Protein AF-A0A661VTL3-F1 (afdb_monomer_lite)

Radius of gyration: 29.06 Å; chains: 1; bounding box: 70×36×93 Å

Secondary structure (DSSP, 8-state):
----------------------------EEEEEEES-TTTS-SHHHHHHHHHHHH-TTSEEEEEEEES-TT---SSPPPTTEEEEEEEESS--SSHHHH-TTS-HHHHHHHHHH--HHHIIIIIHHHHHHHTT-

Foldseek 3Di:
DDDDDDDDDDDDDDDDPPPPPPPPPPDAEDEAEEEPEPFQDDDPVNVVVQCVQVVPLVYAYAYEYAYQDLPTDGPDDHDPSDPYYQYDYPPDCPDPCSRVVVDDPVRRVCCVVVVDPVCCVPPVVVVVVVVVVD

Sequence (134 aa):
MIQTGDDSYDQGQGNGFNEESGVKSESLTVCLVTEGTYPYYRGGVSTWCDLLVRGLSEVRFVIVSLVADPSATPVYELPANVAMLIPVPLWGTEEVLELQRGLSLRQVLQRKRSAPADVIRSQFLPSFRIFLRL

Structure (mmCIF, N/CA/C/O backbone):
data_AF-A0A661VTL3-F1
#
_entry.id   AF-A0A661VTL3-F1
#
loop_
_atom_site.group_PDB
_atom_site.id
_atom_site.type_symbol
_atom_site.label_atom_id
_atom_site.label_alt_id
_atom_site.label_comp_id
_atom_site.label_asym_id
_atom_site.label_entity_id
_atom_site.label_seq_id
_atom_site.pdbx_PDB_ins_code
_atom_site.Cartn_x
_atom_site.Cartn_y
_atom_site.Cartn_z
_atom_site.occupancy
_atom_site.B_iso_or_equiv
_atom_site.auth_seq_id
_atom_site.auth_comp_id
_atom_site.auth_asym_id
_atom_site.auth_atom_id
_atom_site.pdbx_PDB_model_num
ATOM 1 N N . MET A 1 1 ? -45.384 -12.110 61.174 1.00 36.19 1 MET A N 1
ATOM 2 C CA . MET A 1 1 ? -45.722 -13.537 61.026 1.00 36.19 1 MET A CA 1
ATOM 3 C C . MET A 1 1 ? -46.714 -13.633 59.877 1.00 36.19 1 MET A C 1
ATOM 5 O O . MET A 1 1 ? -47.836 -13.194 60.047 1.00 36.19 1 MET A O 1
ATOM 9 N N . ILE A 1 2 ? -46.221 -14.137 58.740 1.00 32.66 2 ILE A N 1
ATOM 10 C CA . ILE A 1 2 ? -46.941 -14.782 57.624 1.00 32.66 2 ILE A CA 1
ATOM 11 C C . ILE A 1 2 ? -47.739 -13.889 56.643 1.00 32.66 2 ILE A C 1
ATOM 13 O O . ILE A 1 2 ? -48.721 -13.246 56.990 1.00 32.66 2 ILE A O 1
ATOM 17 N N . GLN A 1 3 ? -47.260 -13.924 55.390 1.00 40.59 3 GLN A N 1
ATOM 18 C CA . GLN A 1 3 ? -47.872 -13.483 54.130 1.00 40.59 3 GLN A CA 1
ATOM 19 C C . GLN A 1 3 ? -49.053 -14.377 53.714 1.00 40.59 3 GLN A C 1
ATOM 21 O O . GLN A 1 3 ? -49.017 -15.572 53.977 1.00 40.59 3 GLN A O 1
ATOM 26 N N . THR A 1 4 ? -50.004 -13.822 52.960 1.00 35.94 4 THR A N 1
ATOM 27 C CA . THR A 1 4 ? -50.711 -14.410 51.790 1.00 35.94 4 THR A CA 1
ATOM 28 C C . THR A 1 4 ? -51.392 -13.208 51.103 1.00 35.94 4 THR A C 1
ATOM 30 O O . THR A 1 4 ? -52.037 -12.425 51.786 1.00 35.94 4 THR A O 1
ATOM 33 N N . GLY A 1 5 ? -51.188 -12.841 49.839 1.00 41.59 5 GLY A N 1
ATOM 34 C CA . GLY A 1 5 ? -50.831 -13.615 48.659 1.00 41.59 5 GLY A CA 1
ATOM 35 C C . GLY A 1 5 ? -52.114 -13.963 47.912 1.00 41.59 5 GLY A C 1
ATOM 36 O O . GLY A 1 5 ? -52.628 -15.049 48.142 1.00 41.59 5 GLY A O 1
ATOM 37 N N . ASP A 1 6 ? -52.625 -13.049 47.078 1.00 37.72 6 ASP A N 1
ATOM 38 C CA . ASP A 1 6 ? -53.486 -13.423 45.949 1.00 37.72 6 ASP A CA 1
ATOM 39 C C . ASP A 1 6 ? -53.388 -12.367 44.832 1.00 37.72 6 ASP A C 1
ATOM 41 O O . ASP A 1 6 ? -54.080 -11.347 44.815 1.00 37.72 6 ASP A O 1
ATOM 45 N N . ASP A 1 7 ? -52.424 -12.603 43.943 1.00 47.84 7 ASP A N 1
ATOM 46 C CA . ASP A 1 7 ? -52.242 -11.911 42.673 1.00 47.84 7 ASP A CA 1
ATOM 47 C C . ASP A 1 7 ? -53.140 -12.576 41.624 1.00 47.84 7 ASP A C 1
ATOM 49 O O . ASP A 1 7 ? -52.933 -13.732 41.255 1.00 47.84 7 ASP A O 1
ATOM 53 N N . SER A 1 8 ? -54.113 -11.839 41.093 1.00 36.38 8 SER A N 1
ATOM 54 C CA . SER A 1 8 ? -54.836 -12.237 39.882 1.00 36.38 8 SER A CA 1
ATOM 55 C C . SER A 1 8 ? -55.176 -11.012 39.034 1.00 36.38 8 SER A C 1
ATOM 57 O O . SER A 1 8 ? -56.263 -10.445 39.105 1.00 36.38 8 SER A O 1
ATOM 59 N N . TYR A 1 9 ? -54.213 -10.609 38.202 1.00 35.38 9 TYR A N 1
ATOM 60 C CA . TYR A 1 9 ? -54.481 -9.808 37.010 1.00 35.38 9 TYR A CA 1
ATOM 61 C C . TYR A 1 9 ? -54.396 -10.707 35.776 1.00 35.38 9 TYR A C 1
ATOM 63 O O . TYR A 1 9 ? -53.438 -11.454 35.583 1.00 35.38 9 TYR A O 1
ATOM 71 N N . ASP A 1 10 ? -55.469 -10.637 35.000 1.00 43.09 10 ASP A N 1
ATOM 72 C CA . ASP A 1 10 ? -55.798 -11.435 33.829 1.00 43.09 10 ASP A CA 1
ATOM 73 C C . ASP A 1 10 ? -54.856 -11.205 32.634 1.00 43.09 10 ASP A C 1
ATOM 75 O O . ASP A 1 10 ? -54.193 -10.178 32.480 1.00 43.09 10 ASP A O 1
ATOM 79 N N . GLN A 1 11 ? -54.835 -12.228 31.791 1.00 45.03 11 GLN A N 1
ATOM 80 C CA . GLN A 1 11 ? -54.000 -12.480 30.636 1.00 45.03 11 GLN A CA 1
ATOM 81 C C . GLN A 1 11 ? -54.263 -11.483 29.501 1.00 45.03 11 GLN A C 1
ATOM 83 O O . GLN A 1 11 ? -55.265 -11.550 28.793 1.00 45.03 11 GLN A O 1
ATOM 88 N N . GLY A 1 12 ? -53.287 -10.616 29.241 1.00 37.81 12 GLY A N 1
ATOM 89 C CA . GLY A 1 12 ? -53.135 -9.953 27.951 1.00 37.81 12 GLY A CA 1
ATOM 90 C C . GLY A 1 12 ? -52.203 -10.763 27.058 1.00 37.81 12 GLY A C 1
ATOM 91 O O . GLY A 1 12 ? -50.984 -10.665 27.186 1.00 37.81 12 GLY A O 1
ATOM 92 N N . GLN A 1 13 ? -52.770 -11.556 26.147 1.00 49.66 13 GLN A N 1
ATOM 93 C CA . GLN A 1 13 ? -52.043 -12.094 24.999 1.00 49.66 13 GLN A CA 1
ATOM 94 C C . GLN A 1 13 ? -51.465 -10.929 24.182 1.00 49.66 13 GLN A C 1
ATOM 96 O O . GLN A 1 13 ? -52.199 -10.175 23.547 1.00 49.66 13 GLN A O 1
ATOM 101 N N . GLY A 1 14 ? -50.143 -10.781 24.200 1.00 37.22 14 GLY A N 1
ATOM 102 C CA . GLY A 1 14 ? -49.404 -9.821 23.389 1.00 37.22 14 GLY A CA 1
ATOM 103 C C . GLY A 1 14 ? -48.307 -10.552 22.636 1.00 37.22 14 GLY A C 1
ATOM 104 O O . GLY A 1 14 ? -47.259 -10.829 23.203 1.00 37.22 14 GLY A O 1
ATOM 105 N N . ASN A 1 15 ? -48.631 -10.916 21.395 1.00 34.38 15 ASN A N 1
ATOM 106 C CA . ASN A 1 15 ? -47.786 -11.456 20.332 1.00 34.38 15 ASN A CA 1
ATOM 107 C C . ASN A 1 15 ? -46.278 -11.519 20.614 1.00 34.38 15 ASN A C 1
ATOM 109 O O . ASN A 1 15 ? -45.608 -10.496 20.755 1.00 34.38 15 ASN A O 1
ATOM 113 N N . GLY A 1 16 ? -45.741 -12.737 20.532 1.00 43.06 16 GLY A N 1
ATOM 114 C CA . GLY A 1 16 ? -44.326 -12.955 20.294 1.00 43.06 16 GLY A CA 1
ATOM 115 C C . GLY A 1 16 ? -43.910 -12.273 18.995 1.00 43.06 16 GLY A C 1
ATOM 116 O O . GLY A 1 16 ? -44.175 -12.771 17.902 1.00 43.06 16 GLY A O 1
ATOM 117 N N . PHE A 1 17 ? -43.227 -11.141 19.120 1.00 37.38 17 PHE A N 1
ATOM 118 C CA . PHE A 1 17 ? -42.306 -10.699 18.091 1.00 37.38 17 PHE A CA 1
ATOM 119 C C . PHE A 1 17 ? -41.030 -11.514 18.280 1.00 37.38 17 PHE A C 1
ATOM 121 O O . PHE A 1 17 ? -40.119 -11.134 19.009 1.00 37.38 17 PHE A O 1
ATOM 128 N N . ASN A 1 18 ? -41.008 -12.689 17.648 1.00 46.75 18 ASN A N 1
ATOM 129 C CA . ASN A 1 18 ? -39.759 -13.352 17.310 1.00 46.75 18 ASN A CA 1
ATOM 130 C C . ASN A 1 18 ? -39.021 -12.427 16.343 1.00 46.75 18 ASN A C 1
ATOM 132 O O . ASN A 1 18 ? -39.210 -12.499 15.130 1.00 46.75 18 ASN A O 1
ATOM 136 N N . GLU A 1 19 ? -38.192 -11.541 16.882 1.00 51.50 19 GLU A N 1
ATOM 137 C CA . GLU A 1 19 ? -37.230 -10.752 16.118 1.00 51.50 19 GLU A CA 1
ATOM 138 C C . GLU A 1 19 ? -36.015 -11.632 15.771 1.00 51.50 19 GLU A C 1
ATOM 140 O O . GLU A 1 19 ? -34.859 -11.309 16.017 1.00 51.50 19 GLU A O 1
ATOM 145 N N . GLU A 1 20 ? -36.289 -12.792 15.171 1.00 54.06 20 GLU A N 1
ATOM 146 C CA . GLU A 1 20 ? -35.311 -13.557 14.406 1.00 54.06 20 GLU A CA 1
ATOM 147 C C . GLU A 1 20 ? -35.326 -13.056 12.961 1.00 54.06 20 GLU A C 1
ATOM 149 O O . GLU A 1 20 ? -35.625 -13.775 12.012 1.00 54.06 20 GLU A O 1
ATOM 154 N N . SER A 1 21 ? -34.976 -11.790 12.766 1.00 48.91 21 SER A N 1
ATOM 155 C CA . SER A 1 21 ? -34.438 -11.344 11.486 1.00 48.91 21 SER A CA 1
ATOM 156 C C . SER A 1 21 ? -32.930 -11.260 11.640 1.00 48.91 21 SER A C 1
ATOM 158 O O . SER A 1 21 ? -32.353 -10.184 11.786 1.00 48.91 21 SER A O 1
ATOM 160 N N . GLY A 1 22 ? -32.295 -12.435 11.644 1.00 53.53 22 GLY A N 1
ATOM 161 C CA . GLY A 1 22 ? -30.854 -12.591 11.502 1.00 53.53 22 GLY A CA 1
ATOM 162 C C . GLY A 1 22 ? -30.409 -12.108 10.126 1.00 53.53 22 GLY A C 1
ATOM 163 O O . GLY A 1 22 ? -30.070 -12.906 9.255 1.00 53.53 22 GLY A O 1
ATOM 164 N N . VAL A 1 23 ? -30.409 -10.792 9.919 1.00 54.75 23 VAL A N 1
ATOM 165 C CA . VAL A 1 23 ? -29.630 -10.177 8.854 1.00 54.75 23 VAL A CA 1
ATOM 166 C C . VAL A 1 23 ? -28.185 -10.433 9.247 1.00 54.75 23 VAL A C 1
ATOM 168 O O . VAL A 1 23 ? -27.643 -9.773 10.134 1.00 54.75 23 VAL A O 1
ATOM 171 N N . LYS A 1 24 ? -27.558 -11.443 8.633 1.00 53.62 24 LYS A N 1
ATOM 172 C CA . LYS A 1 24 ? -26.100 -11.525 8.634 1.00 53.62 24 LYS A CA 1
ATOM 173 C C . LYS A 1 24 ? -25.621 -10.189 8.088 1.00 53.62 24 LYS A C 1
ATOM 175 O O . LYS A 1 24 ? -25.807 -9.911 6.908 1.00 53.62 24 LYS A O 1
ATOM 180 N N . SER A 1 25 ? -25.072 -9.353 8.964 1.00 60.00 25 SER A N 1
ATOM 181 C CA . SER A 1 25 ? -24.367 -8.158 8.536 1.00 60.00 25 SER A CA 1
ATOM 182 C C . SER A 1 25 ? -23.227 -8.645 7.652 1.00 60.00 25 SER A C 1
ATOM 184 O O . SER A 1 25 ? -22.281 -9.277 8.131 1.00 60.00 25 SER A O 1
ATOM 186 N N . GLU A 1 26 ? -23.377 -8.461 6.344 1.00 70.31 26 GLU A N 1
ATOM 187 C CA . GLU A 1 26 ? -22.301 -8.650 5.387 1.00 70.31 26 GLU A CA 1
ATOM 188 C C . GLU A 1 26 ? -21.187 -7.676 5.797 1.00 70.31 26 GLU A C 1
ATOM 190 O O . GLU A 1 26 ? -21.219 -6.495 5.480 1.00 70.31 26 GLU A O 1
ATOM 195 N N . SER A 1 27 ? -20.214 -8.149 6.572 1.00 79.81 27 SER A N 1
ATOM 196 C CA . SER A 1 27 ? -18.878 -8.266 6.013 1.00 79.81 27 SER A CA 1
ATOM 197 C C . SER A 1 27 ? -18.276 -7.060 5.279 1.00 79.81 27 SER A C 1
ATOM 199 O O . SER A 1 27 ? -17.567 -7.343 4.311 1.00 79.81 27 SER A O 1
ATOM 201 N N . LEU A 1 28 ? -18.516 -5.788 5.645 1.00 94.25 28 LEU A N 1
ATOM 202 C CA . LEU A 1 28 ? -18.089 -4.642 4.821 1.00 94.25 28 LEU A CA 1
ATOM 203 C C . LEU A 1 28 ? -16.595 -4.734 4.476 1.00 94.25 28 LEU A C 1
ATOM 205 O O . LEU A 1 28 ? -15.729 -4.752 5.354 1.00 94.25 28 LEU A O 1
ATOM 209 N N . THR A 1 29 ? -16.310 -4.801 3.175 1.00 96.81 29 THR A N 1
ATOM 210 C CA . THR A 1 29 ? -14.952 -4.901 2.640 1.00 96.81 29 THR A CA 1
ATOM 211 C C . THR A 1 29 ? -14.648 -3.677 1.787 1.00 96.81 29 THR A C 1
ATOM 213 O O . THR A 1 29 ? -15.385 -3.367 0.854 1.00 96.81 29 THR A O 1
ATOM 216 N N . VAL A 1 30 ? -13.551 -2.992 2.100 1.00 97.81 30 VAL A N 1
ATOM 217 C CA . VAL A 1 30 ? -13.110 -1.765 1.431 1.00 97.81 30 VAL A CA 1
ATOM 218 C C . VAL A 1 30 ? -11.788 -2.012 0.715 1.00 97.81 30 VAL A C 1
ATOM 220 O O . VAL A 1 30 ? -10.834 -2.526 1.298 1.00 97.81 30 VAL A O 1
ATOM 223 N N . CYS A 1 31 ? -11.718 -1.609 -0.552 1.00 98.12 31 CYS A N 1
ATOM 224 C CA . CYS A 1 31 ? -10.464 -1.537 -1.291 1.00 98.12 31 CYS A CA 1
ATOM 225 C C . CYS A 1 31 ? -9.846 -0.145 -1.110 1.00 98.12 31 CYS A C 1
ATOM 227 O O . CYS A 1 31 ? -10.390 0.841 -1.605 1.00 98.12 31 CYS A O 1
ATOM 229 N N . LEU A 1 32 ? -8.715 -0.064 -0.412 1.00 98.31 32 LEU A N 1
ATOM 230 C CA . LEU A 1 32 ? -7.944 1.163 -0.234 1.00 98.31 32 LEU A CA 1
ATOM 231 C C . LEU A 1 32 ? -6.806 1.195 -1.256 1.00 98.31 32 LEU A C 1
ATOM 233 O O . LEU A 1 32 ? -5.879 0.390 -1.180 1.00 98.31 32 LEU A O 1
ATOM 237 N N . VAL A 1 33 ? -6.882 2.123 -2.209 1.00 98.12 33 VAL A N 1
ATOM 238 C CA . VAL A 1 33 ? -5.863 2.302 -3.250 1.00 98.12 33 VAL A CA 1
ATOM 239 C C . VAL A 1 33 ? -4.955 3.468 -2.873 1.00 98.12 33 VAL A C 1
ATOM 241 O O . VAL A 1 33 ? -5.441 4.555 -2.563 1.00 98.12 33 VAL A O 1
ATOM 244 N N . THR A 1 34 ? -3.644 3.249 -2.897 1.00 96.88 34 THR A N 1
ATOM 245 C CA . THR A 1 34 ? -2.634 4.244 -2.522 1.00 96.88 34 THR A CA 1
ATOM 246 C C . THR A 1 34 ? -1.535 4.319 -3.574 1.00 96.88 34 THR A C 1
ATOM 248 O O . THR A 1 34 ? -1.232 3.329 -4.229 1.00 96.88 34 THR A O 1
ATOM 251 N N . GLU A 1 35 ? -0.911 5.484 -3.734 1.00 95.50 35 GLU A N 1
ATOM 252 C CA . GLU A 1 35 ? 0.256 5.677 -4.602 1.00 95.50 35 GLU A CA 1
ATOM 253 C C . GLU A 1 35 ? 1.369 6.336 -3.798 1.00 95.50 35 GLU A C 1
ATOM 255 O O . GLU A 1 35 ? 1.107 7.299 -3.075 1.00 95.50 35 GLU A O 1
ATOM 260 N N . GLY A 1 36 ? 2.586 5.783 -3.849 1.00 92.19 36 GLY A N 1
ATOM 261 C CA . GLY A 1 36 ? 3.764 6.381 -3.207 1.00 92.19 36 GLY A CA 1
ATOM 262 C C . GLY A 1 36 ? 3.620 6.615 -1.696 1.00 92.19 36 GLY A C 1
ATOM 263 O O . GLY A 1 36 ? 4.309 7.459 -1.130 1.00 92.19 36 GLY A O 1
ATOM 264 N N . THR A 1 37 ? 2.702 5.902 -1.035 1.00 96.50 37 THR A N 1
ATOM 265 C CA . THR A 1 37 ? 2.288 6.149 0.356 1.00 96.50 37 THR A CA 1
ATOM 266 C C . THR A 1 37 ? 2.102 4.827 1.119 1.00 96.50 37 THR A C 1
ATOM 268 O O . THR A 1 37 ? 3.015 3.999 1.142 1.00 96.50 37 THR A O 1
ATOM 271 N N . TYR A 1 38 ? 0.974 4.619 1.804 1.00 97.94 38 TYR A N 1
ATOM 272 C CA . TYR A 1 38 ? 0.758 3.494 2.716 1.00 97.94 38 TYR A CA 1
ATOM 273 C C . TYR A 1 38 ? 0.702 2.151 1.974 1.00 97.94 38 TYR A C 1
ATOM 275 O O . TYR A 1 38 ? 0.013 2.074 0.959 1.00 97.94 38 TYR A O 1
ATOM 283 N N . PRO A 1 39 ? 1.338 1.074 2.468 1.00 97.56 39 PRO A N 1
ATOM 284 C CA . PRO A 1 39 ? 2.126 0.979 3.700 1.00 97.56 39 PRO A CA 1
ATOM 285 C C . PRO A 1 39 ? 3.647 1.077 3.473 1.00 97.56 39 PRO A C 1
ATOM 287 O O . PRO A 1 39 ? 4.416 0.706 4.357 1.00 97.56 39 PRO A O 1
ATOM 290 N N . TYR A 1 40 ? 4.106 1.529 2.303 1.00 96.75 40 TYR A N 1
ATOM 291 C CA . TYR A 1 40 ? 5.521 1.468 1.906 1.00 96.75 40 TYR A CA 1
ATOM 292 C C . TYR A 1 40 ? 6.331 2.711 2.276 1.00 96.75 40 TYR A C 1
ATOM 294 O O . TYR A 1 40 ? 7.502 2.597 2.624 1.00 96.75 40 TYR A O 1
ATOM 302 N N . TYR A 1 41 ? 5.721 3.894 2.252 1.00 96.44 41 TYR A N 1
ATOM 303 C CA . TYR A 1 41 ? 6.425 5.155 2.483 1.00 96.44 41 TYR A CA 1
ATOM 304 C C . TYR A 1 41 ? 5.804 5.928 3.642 1.00 96.44 41 TYR A C 1
ATOM 306 O O . TYR A 1 41 ? 4.584 5.936 3.818 1.00 96.44 41 TYR A O 1
ATOM 314 N N . ARG A 1 42 ? 6.638 6.589 4.451 1.00 96.00 42 ARG A N 1
ATOM 315 C CA . ARG A 1 42 ? 6.182 7.437 5.564 1.00 96.00 42 ARG A CA 1
ATOM 316 C C . ARG A 1 42 ? 5.706 8.791 5.042 1.00 96.00 42 ARG A C 1
ATOM 318 O O . ARG A 1 42 ? 6.294 9.348 4.123 1.00 96.00 42 ARG A O 1
ATOM 325 N N . GLY A 1 43 ? 4.681 9.346 5.677 1.00 96.56 43 GLY A N 1
ATOM 326 C CA . GLY A 1 43 ? 4.145 10.664 5.346 1.00 96.56 43 GLY A CA 1
ATOM 327 C C . GLY A 1 43 ? 2.785 10.890 5.994 1.00 96.56 43 GLY A C 1
ATOM 328 O O . GLY A 1 43 ? 2.216 9.968 6.574 1.00 96.56 43 GLY A O 1
ATOM 329 N N . GLY A 1 44 ? 2.252 12.109 5.888 1.00 97.88 44 GLY A N 1
ATOM 330 C CA . GLY A 1 44 ? 0.961 12.460 6.494 1.00 97.88 44 GLY A CA 1
ATOM 331 C C . GLY A 1 44 ? -0.189 11.582 5.995 1.00 97.88 44 GLY A C 1
ATOM 332 O O . GLY A 1 44 ? -0.949 11.057 6.804 1.00 97.88 44 GLY A O 1
ATOM 333 N N . VAL A 1 45 ? -0.256 11.347 4.679 1.00 97.81 45 VAL A N 1
ATOM 334 C CA . VAL A 1 45 ? -1.261 10.461 4.065 1.00 97.81 45 VAL A CA 1
ATOM 335 C C . VAL A 1 45 ? -1.117 9.039 4.593 1.00 97.81 45 VAL A C 1
ATOM 337 O O . VAL A 1 45 ? -2.104 8.444 5.006 1.00 97.81 45 VAL A O 1
ATOM 340 N N . SER A 1 46 ? 0.108 8.512 4.667 1.00 98.12 46 SER A N 1
ATOM 341 C CA . SER A 1 46 ? 0.321 7.147 5.145 1.00 98.12 46 SER A CA 1
ATOM 342 C C . SER A 1 46 ? -0.032 6.964 6.615 1.00 98.12 46 SER A C 1
ATOM 344 O O . SER A 1 46 ? -0.633 5.960 6.981 1.00 98.12 46 SER A O 1
ATOM 346 N N . THR A 1 47 ? 0.303 7.946 7.453 1.00 98.31 47 THR A N 1
ATOM 347 C CA . THR A 1 47 ? -0.090 7.957 8.864 1.00 98.31 47 THR A CA 1
ATOM 348 C C . THR A 1 47 ? -1.606 8.028 9.009 1.00 98.31 47 THR A C 1
ATOM 350 O O . THR A 1 47 ? -2.171 7.298 9.813 1.00 98.31 47 THR A O 1
ATOM 353 N N . TRP A 1 48 ? -2.282 8.861 8.214 1.00 98.12 48 TRP A N 1
ATOM 354 C CA . TRP A 1 48 ? -3.740 8.929 8.228 1.00 98.12 48 TRP A CA 1
ATOM 355 C C . TRP A 1 48 ? -4.383 7.616 7.765 1.00 98.12 48 TRP A C 1
ATOM 357 O O . TRP A 1 48 ? -5.306 7.141 8.418 1.00 98.12 48 TRP A O 1
ATOM 367 N N . CYS A 1 49 ? -3.869 6.992 6.701 1.00 98.44 49 CYS A N 1
ATOM 368 C CA . CYS A 1 49 ? -4.330 5.680 6.251 1.00 98.44 49 CYS A CA 1
ATOM 369 C C . CYS A 1 49 ? -4.150 4.611 7.336 1.00 98.44 49 CYS A C 1
ATOM 371 O O . CYS A 1 49 ? -5.076 3.845 7.578 1.00 98.44 49 CYS A O 1
ATOM 373 N N . ASP A 1 50 ? -3.000 4.573 8.017 1.00 98.44 50 ASP A N 1
ATOM 374 C CA . ASP A 1 50 ? -2.765 3.619 9.107 1.00 98.44 50 ASP A CA 1
ATOM 375 C C . ASP A 1 50 ? -3.749 3.831 10.269 1.00 98.44 50 ASP A C 1
ATOM 377 O O . ASP A 1 50 ? -4.339 2.873 10.768 1.00 98.44 50 ASP A O 1
ATOM 381 N N . LEU A 1 51 ? -3.998 5.090 10.647 1.00 98.44 51 LEU A N 1
ATOM 382 C CA . LEU A 1 51 ? -4.992 5.438 11.665 1.00 98.44 51 LEU A CA 1
ATOM 383 C C . LEU A 1 51 ? -6.416 5.062 11.238 1.00 98.44 51 LEU A C 1
ATOM 385 O O . LEU A 1 51 ? -7.163 4.527 12.052 1.00 98.44 51 LEU A O 1
ATOM 389 N N . LEU A 1 52 ? -6.787 5.301 9.978 1.00 98.31 52 LEU A N 1
ATOM 390 C CA . LEU A 1 52 ? -8.091 4.931 9.424 1.00 98.31 52 LEU A CA 1
ATOM 391 C C . LEU A 1 52 ? -8.306 3.416 9.487 1.00 98.31 52 LEU A C 1
ATOM 393 O O . LEU A 1 52 ? -9.319 2.955 10.006 1.00 98.31 52 LEU A O 1
ATOM 397 N N . VAL A 1 53 ? -7.346 2.646 8.969 1.00 98.19 53 VAL A N 1
ATOM 398 C CA . VAL A 1 53 ? -7.440 1.184 8.896 1.00 98.19 53 VAL A CA 1
ATOM 399 C C . VAL A 1 53 ? -7.492 0.579 10.299 1.00 98.19 53 VAL A C 1
ATOM 401 O O . VAL A 1 53 ? -8.298 -0.313 10.548 1.00 98.19 53 VAL A O 1
ATOM 404 N N . ARG A 1 54 ? -6.688 1.082 11.243 1.00 98.06 54 ARG A N 1
ATOM 405 C CA . ARG A 1 54 ? -6.702 0.623 12.644 1.00 98.06 54 ARG A CA 1
ATOM 406 C C . ARG A 1 54 ? -7.958 1.050 13.402 1.00 98.06 54 ARG A C 1
ATOM 408 O O . ARG A 1 54 ? -8.424 0.303 14.256 1.00 98.06 54 ARG A O 1
ATOM 415 N N . GLY A 1 55 ? -8.479 2.242 13.115 1.00 97.88 55 GLY A N 1
ATOM 416 C CA . GLY A 1 55 ? -9.656 2.803 13.778 1.00 97.88 55 GLY A CA 1
ATOM 417 C C . GLY A 1 55 ? -10.970 2.128 13.385 1.00 97.88 55 GLY A C 1
ATOM 418 O O . GLY A 1 55 ? -11.921 2.184 14.155 1.00 97.88 55 GLY A O 1
ATOM 419 N N . LEU A 1 56 ? -11.009 1.470 12.224 1.00 97.19 56 LEU A N 1
ATOM 420 C CA . LEU A 1 56 ? -12.177 0.760 11.694 1.00 97.19 56 LEU A CA 1
ATOM 421 C C . LEU A 1 56 ? -11.953 -0.756 11.725 1.00 97.19 56 LEU A C 1
ATOM 423 O O . LEU A 1 56 ? -11.917 -1.426 10.691 1.00 97.19 56 LEU A O 1
ATOM 427 N N . SER A 1 57 ? -11.751 -1.295 12.927 1.00 95.88 57 SER A N 1
ATOM 428 C CA . SER A 1 57 ? -11.406 -2.707 13.155 1.00 95.88 57 SER A CA 1
ATOM 429 C C . SER A 1 57 ? -12.456 -3.710 12.647 1.00 95.88 57 SER A C 1
ATOM 431 O O . SER A 1 57 ? -12.126 -4.851 12.330 1.00 95.88 57 SER A O 1
ATOM 433 N N . GLU A 1 58 ? -13.709 -3.277 12.539 1.00 95.06 58 GLU A N 1
ATOM 434 C CA . GLU A 1 58 ? -14.856 -4.020 12.023 1.00 95.06 58 GLU A CA 1
ATOM 435 C C . GLU A 1 58 ? -14.916 -4.061 10.487 1.00 95.06 58 GLU A C 1
ATOM 437 O O . GLU A 1 58 ? -15.620 -4.897 9.918 1.00 95.06 58 GLU A O 1
ATOM 442 N N . VAL A 1 59 ? -14.168 -3.185 9.808 1.00 96.50 59 VAL A N 1
ATOM 443 C CA . VAL A 1 59 ? -14.091 -3.120 8.345 1.00 96.50 59 VAL A CA 1
ATOM 444 C C . VAL A 1 59 ? -12.898 -3.927 7.858 1.00 96.50 59 VAL A C 1
ATOM 446 O O . VAL A 1 59 ? -11.772 -3.763 8.330 1.00 96.50 59 VAL A O 1
ATOM 449 N N . ARG A 1 60 ? -13.128 -4.780 6.859 1.00 97.75 60 ARG A N 1
ATOM 450 C CA . ARG A 1 60 ? -12.064 -5.546 6.206 1.00 97.75 60 ARG A CA 1
ATOM 451 C C . ARG A 1 60 ? -11.432 -4.723 5.092 1.00 97.75 60 ARG A C 1
ATOM 453 O O . ARG A 1 60 ? -12.133 -4.273 4.190 1.00 97.75 60 ARG A O 1
ATOM 460 N N . PHE A 1 61 ? -10.112 -4.585 5.095 1.00 98.31 61 PHE A N 1
ATOM 461 C CA . PHE A 1 61 ? -9.394 -3.822 4.075 1.00 98.31 61 PHE A CA 1
ATOM 462 C C . PHE A 1 61 ? -8.619 -4.718 3.111 1.00 98.31 61 PHE A C 1
ATOM 464 O O . PHE A 1 61 ? -7.897 -5.628 3.516 1.00 98.31 61 PHE A O 1
ATOM 471 N N . VAL A 1 62 ? -8.730 -4.410 1.822 1.00 98.31 62 VAL A N 1
ATOM 472 C CA . VAL A 1 62 ? -7.784 -4.831 0.787 1.00 98.31 62 VAL A CA 1
ATOM 473 C C . VAL A 1 62 ? -6.994 -3.600 0.381 1.00 98.31 62 VAL A C 1
ATOM 475 O O . VAL A 1 62 ? -7.580 -2.614 -0.055 1.00 98.31 62 VAL A O 1
ATOM 478 N N . ILE A 1 63 ? -5.675 -3.635 0.531 1.00 98.19 63 ILE A N 1
ATOM 479 C CA . ILE A 1 63 ? -4.815 -2.504 0.185 1.00 98.19 63 ILE A CA 1
ATOM 480 C C . ILE A 1 63 ? -4.171 -2.779 -1.165 1.00 98.19 63 ILE A C 1
ATOM 482 O O . ILE A 1 63 ? -3.452 -3.765 -1.312 1.00 98.19 63 ILE A O 1
ATOM 486 N N . VAL A 1 64 ? -4.389 -1.894 -2.130 1.00 97.38 64 VAL A N 1
ATOM 487 C CA . VAL A 1 64 ? -3.682 -1.891 -3.413 1.00 97.38 64 VAL A CA 1
ATOM 488 C C . VAL A 1 64 ? -2.728 -0.710 -3.402 1.00 97.38 64 VAL A C 1
ATOM 490 O O . VAL A 1 64 ? -3.167 0.436 -3.407 1.00 97.38 64 VAL A O 1
ATOM 493 N N . SER A 1 65 ? -1.428 -0.976 -3.360 1.00 95.88 65 SER A N 1
ATOM 494 C CA . SER A 1 65 ? -0.421 0.075 -3.241 1.00 95.88 65 SER A CA 1
ATOM 495 C C . SER A 1 65 ? 0.428 0.156 -4.496 1.00 95.88 65 SER A C 1
ATOM 497 O O . SER A 1 65 ? 1.126 -0.795 -4.835 1.00 95.88 65 SER A O 1
ATOM 499 N N . LEU A 1 66 ? 0.368 1.294 -5.179 1.00 94.44 66 LEU A N 1
ATOM 500 C CA . LEU A 1 66 ? 1.210 1.622 -6.317 1.00 94.44 66 LEU A CA 1
ATOM 501 C C . LEU A 1 66 ? 2.589 2.055 -5.805 1.00 94.44 66 LEU A C 1
ATOM 503 O O . LEU A 1 66 ? 2.721 3.075 -5.118 1.00 94.44 66 LEU A O 1
ATOM 507 N N . VAL A 1 67 ? 3.611 1.257 -6.112 1.00 91.38 67 VAL A N 1
ATOM 508 C CA . VAL A 1 67 ? 4.962 1.378 -5.547 1.00 91.38 67 VAL A CA 1
ATOM 509 C C . VAL A 1 67 ? 5.954 1.727 -6.652 1.00 91.38 67 VAL A C 1
ATOM 511 O O . VAL A 1 67 ? 6.003 1.060 -7.682 1.00 91.38 67 VAL A O 1
ATOM 514 N N . ALA A 1 68 ? 6.757 2.773 -6.455 1.00 87.38 68 ALA A N 1
ATOM 515 C CA . ALA A 1 68 ? 7.781 3.153 -7.430 1.00 87.38 68 ALA A CA 1
ATOM 516 C C . ALA A 1 68 ? 8.972 2.183 -7.418 1.00 87.38 68 ALA A C 1
ATOM 518 O O . ALA A 1 68 ? 9.515 1.869 -8.471 1.00 87.38 68 ALA A O 1
ATOM 519 N N . ASP A 1 69 ? 9.348 1.702 -6.231 1.00 86.75 69 ASP A N 1
ATOM 520 C CA . ASP A 1 69 ? 10.401 0.708 -6.029 1.00 86.75 69 ASP A CA 1
ATOM 521 C C . ASP A 1 69 ? 9.768 -0.665 -5.720 1.00 86.75 69 ASP A C 1
ATOM 523 O O . ASP A 1 69 ? 9.220 -0.848 -4.627 1.00 86.75 69 ASP A O 1
ATOM 527 N N . PRO A 1 70 ? 9.839 -1.651 -6.636 1.00 81.75 70 PRO A N 1
ATOM 528 C CA . PRO A 1 70 ? 9.282 -2.989 -6.420 1.00 81.75 70 PRO A CA 1
ATOM 529 C C . PRO A 1 70 ? 9.926 -3.746 -5.247 1.00 81.75 70 PRO A C 1
ATOM 531 O O . PRO A 1 70 ? 9.313 -4.667 -4.690 1.00 81.75 70 PRO A O 1
ATOM 534 N N . SER A 1 71 ? 11.157 -3.371 -4.878 1.00 82.56 71 SER A N 1
ATOM 535 C CA . SER A 1 71 ? 11.918 -3.970 -3.779 1.00 82.56 71 SER A CA 1
ATOM 536 C C . SER A 1 71 ? 11.554 -3.395 -2.408 1.00 82.56 71 SER A C 1
ATOM 538 O O . SER A 1 71 ? 11.932 -3.967 -1.381 1.00 82.56 71 SER A O 1
ATOM 540 N N . ALA A 1 72 ? 10.769 -2.311 -2.372 1.00 88.12 72 ALA A N 1
ATOM 541 C CA . ALA A 1 72 ? 10.327 -1.702 -1.132 1.00 88.12 72 ALA A CA 1
ATOM 542 C C . ALA A 1 72 ? 9.564 -2.707 -0.256 1.00 88.12 72 ALA A C 1
ATOM 544 O O . ALA A 1 72 ? 8.777 -3.551 -0.713 1.00 88.12 72 ALA A O 1
ATOM 545 N N . THR A 1 73 ? 9.791 -2.587 1.047 1.00 91.50 73 THR A N 1
ATOM 546 C CA . THR A 1 73 ? 9.105 -3.369 2.075 1.00 91.50 73 THR A CA 1
ATOM 547 C C . THR A 1 73 ? 8.151 -2.462 2.849 1.00 91.50 73 THR A C 1
ATOM 549 O O . THR A 1 73 ? 8.445 -1.274 3.004 1.00 91.50 73 THR A O 1
ATOM 552 N N . PRO A 1 74 ? 6.989 -2.966 3.303 1.00 95.88 74 PRO A N 1
ATOM 553 C CA . PRO A 1 74 ? 6.088 -2.169 4.124 1.00 95.88 74 PRO A CA 1
ATOM 554 C C . PRO A 1 74 ? 6.800 -1.674 5.387 1.00 95.88 74 PRO A C 1
ATOM 556 O O . PRO A 1 74 ? 7.430 -2.457 6.095 1.00 95.88 74 PRO A O 1
ATOM 559 N N . VAL A 1 75 ? 6.681 -0.380 5.678 1.00 97.38 75 VAL A N 1
ATOM 560 C CA . VAL A 1 75 ? 7.248 0.249 6.885 1.00 97.38 75 VAL A CA 1
ATOM 561 C C . VAL A 1 75 ? 6.239 0.335 8.033 1.00 97.38 75 VAL A C 1
ATOM 563 O O . VAL A 1 75 ? 6.608 0.717 9.145 1.00 97.38 75 VAL A O 1
ATOM 566 N N . TYR A 1 76 ? 4.976 -0.001 7.756 1.00 97.38 76 TYR A N 1
ATOM 567 C CA . TYR A 1 76 ? 3.893 -0.124 8.728 1.00 97.38 76 TYR A CA 1
ATOM 568 C C . TYR A 1 76 ? 3.569 -1.601 8.953 1.00 97.38 76 TYR A C 1
ATOM 570 O O . TYR A 1 7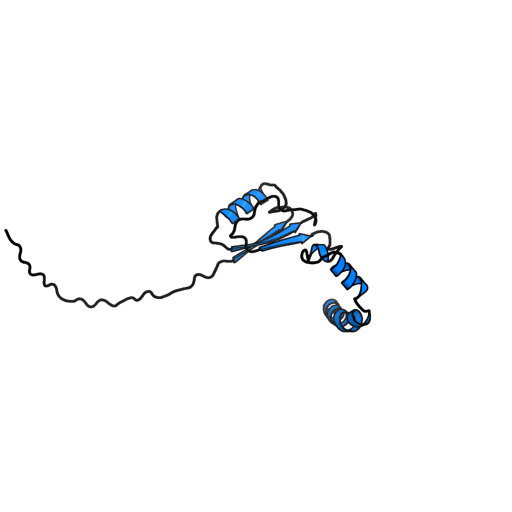6 ? 3.447 -2.373 8.000 1.00 97.38 7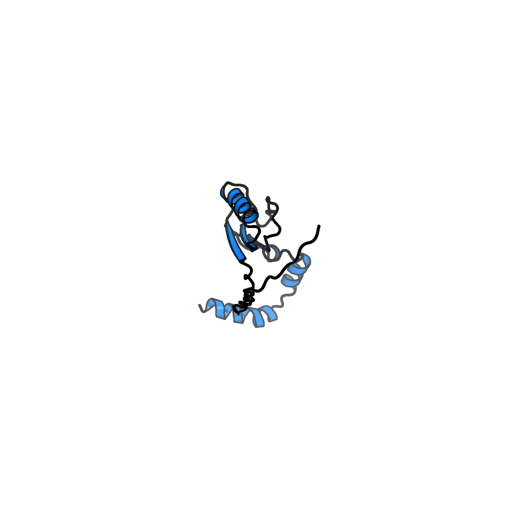6 TYR A O 1
ATOM 578 N N . GLU A 1 77 ? 3.383 -1.979 10.214 1.00 97.50 77 GLU A N 1
ATOM 579 C CA . GLU A 1 77 ? 2.770 -3.257 10.559 1.00 97.50 77 GLU A CA 1
ATOM 580 C C . GLU A 1 77 ? 1.270 -3.179 10.257 1.00 97.50 77 GLU A C 1
ATOM 582 O O . GLU A 1 77 ? 0.593 -2.254 10.709 1.00 97.50 77 GLU A O 1
ATOM 587 N N . LEU A 1 78 ? 0.751 -4.123 9.475 1.00 97.75 78 LEU A N 1
ATOM 588 C CA . LEU A 1 78 ? -0.654 -4.120 9.079 1.00 97.75 78 LEU A CA 1
ATOM 589 C C . LEU A 1 78 ? -1.522 -4.779 10.164 1.00 97.75 78 LEU A C 1
ATOM 591 O O . LEU A 1 78 ? -1.185 -5.876 10.614 1.00 97.75 78 LEU A O 1
ATOM 595 N N . PRO A 1 79 ? -2.637 -4.154 10.588 1.00 97.50 79 PRO A N 1
ATOM 596 C CA . PRO A 1 79 ? -3.546 -4.750 11.565 1.00 97.50 79 PRO A CA 1
ATOM 597 C C . PRO A 1 79 ? -4.319 -5.944 10.980 1.00 97.50 79 PRO A C 1
ATOM 599 O O . PRO A 1 79 ? -4.436 -6.106 9.766 1.00 97.50 79 PRO A O 1
ATOM 602 N N . ALA A 1 80 ? -4.893 -6.774 11.858 1.00 97.25 80 ALA A N 1
ATOM 603 C CA . ALA A 1 80 ? -5.547 -8.036 11.488 1.00 97.25 80 ALA A CA 1
ATOM 604 C C . ALA A 1 80 ? -6.772 -7.882 10.564 1.00 97.25 80 ALA A C 1
ATOM 606 O O . ALA A 1 80 ? -7.166 -8.838 9.896 1.00 97.25 80 ALA A O 1
ATOM 607 N N . ASN A 1 81 ? -7.379 -6.694 10.517 1.00 97.25 81 ASN A N 1
ATOM 608 C CA . ASN A 1 81 ? -8.490 -6.388 9.619 1.00 97.25 81 ASN A CA 1
ATOM 609 C C . ASN A 1 81 ? -8.035 -6.070 8.180 1.00 97.25 81 ASN A C 1
ATOM 611 O O . ASN A 1 81 ? -8.877 -5.937 7.291 1.00 97.25 81 ASN A O 1
ATOM 615 N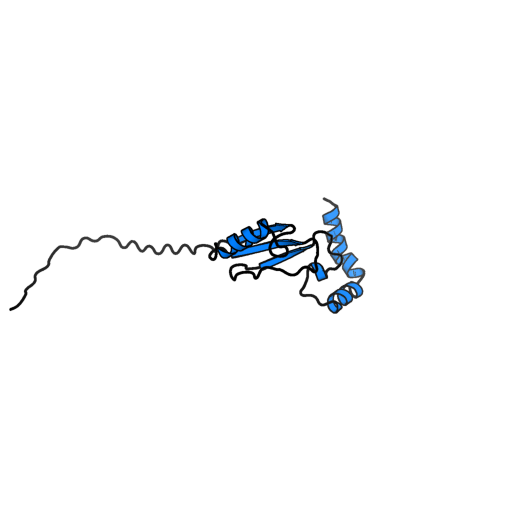 N . VAL A 1 82 ? -6.727 -6.020 7.904 1.00 98.00 82 VAL A N 1
ATOM 616 C CA . VAL A 1 82 ? -6.200 -6.027 6.534 1.00 98.00 82 VAL A CA 1
ATOM 617 C C . VAL A 1 82 ? -6.178 -7.459 6.011 1.00 98.00 82 VAL A C 1
ATOM 619 O O . VAL A 1 82 ? -5.328 -8.271 6.366 1.00 98.00 82 VAL A O 1
ATOM 622 N N . ALA A 1 83 ? -7.118 -7.767 5.125 1.00 96.56 83 ALA A N 1
ATOM 623 C CA . ALA A 1 83 ? -7.254 -9.084 4.523 1.00 96.56 83 ALA A CA 1
ATOM 624 C C . ALA A 1 83 ? -6.160 -9.379 3.487 1.00 96.56 83 ALA A C 1
ATOM 626 O O . ALA A 1 83 ? -5.797 -10.537 3.290 1.00 96.56 83 ALA A O 1
ATOM 627 N N . MET A 1 84 ? -5.677 -8.350 2.784 1.00 96.62 84 MET A N 1
ATOM 628 C CA . MET A 1 84 ? -4.712 -8.508 1.698 1.00 96.62 84 MET A CA 1
ATOM 629 C C . MET A 1 84 ? -3.971 -7.199 1.412 1.00 96.62 84 MET A C 1
ATOM 631 O O . MET A 1 84 ? -4.577 -6.129 1.409 1.00 96.62 84 MET A O 1
ATOM 635 N N . LEU A 1 85 ? -2.675 -7.304 1.110 1.00 95.88 85 LEU A N 1
ATOM 636 C CA . LEU A 1 85 ? -1.849 -6.231 0.556 1.00 95.88 85 LEU A CA 1
A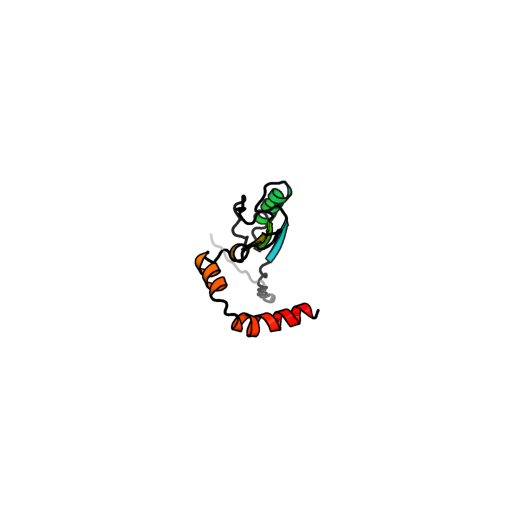TOM 637 C C . LEU A 1 85 ? -1.373 -6.641 -0.842 1.00 95.88 85 LEU A C 1
ATOM 639 O O . LEU A 1 85 ? -0.695 -7.657 -0.991 1.00 95.88 85 LEU A O 1
ATOM 643 N N . ILE A 1 86 ? -1.701 -5.835 -1.847 1.00 93.50 86 ILE A N 1
ATOM 644 C CA . ILE A 1 86 ? -1.294 -6.000 -3.241 1.00 93.50 86 ILE A CA 1
ATOM 645 C C . ILE A 1 86 ? -0.369 -4.832 -3.616 1.00 93.50 86 ILE A C 1
ATOM 647 O O . ILE A 1 86 ? -0.862 -3.741 -3.909 1.00 93.50 86 ILE A O 1
ATOM 651 N N . PRO A 1 87 ? 0.960 -5.020 -3.621 1.00 91.38 87 PRO A N 1
ATOM 652 C CA . PRO A 1 87 ? 1.859 -4.068 -4.257 1.00 91.38 87 PRO A CA 1
ATOM 653 C C . PRO A 1 87 ? 1.746 -4.155 -5.778 1.00 91.38 87 PRO A C 1
ATOM 655 O O . PRO A 1 87 ? 1.779 -5.245 -6.349 1.00 91.38 87 PRO A O 1
ATOM 658 N N . VAL A 1 88 ? 1.664 -3.002 -6.428 1.00 90.50 88 VAL A N 1
ATOM 659 C CA . VAL A 1 88 ? 1.627 -2.856 -7.881 1.00 90.50 88 VAL A CA 1
ATOM 660 C C . VAL A 1 88 ? 2.777 -1.926 -8.286 1.00 90.50 88 VAL A C 1
ATOM 662 O O . VAL A 1 88 ? 2.738 -0.745 -7.945 1.00 90.50 88 VAL A O 1
ATOM 665 N N . PRO A 1 89 ? 3.829 -2.416 -8.962 1.00 88.00 89 PRO A N 1
ATOM 666 C CA . PRO A 1 89 ? 4.940 -1.567 -9.375 1.00 88.00 89 PRO A CA 1
ATOM 667 C C . PRO A 1 89 ? 4.502 -0.569 -10.461 1.00 88.00 89 PRO A C 1
ATOM 669 O O . PRO A 1 89 ? 3.804 -0.940 -11.404 1.00 88.00 89 PRO A O 1
ATOM 672 N N . LEU A 1 90 ? 4.895 0.703 -10.325 1.00 84.19 90 LEU A N 1
ATOM 673 C CA . LEU A 1 90 ? 4.537 1.775 -11.269 1.00 84.19 90 LEU A CA 1
ATOM 674 C C . LEU A 1 90 ? 5.350 1.712 -12.566 1.00 84.19 90 LEU A C 1
ATOM 676 O O . LEU A 1 90 ? 4.806 1.875 -13.657 1.00 84.19 90 LEU A O 1
ATOM 680 N N . TRP A 1 91 ? 6.655 1.475 -12.453 1.00 77.94 91 TRP A N 1
ATOM 681 C CA . TRP A 1 91 ? 7.579 1.502 -13.586 1.00 77.94 91 TRP A CA 1
ATOM 682 C C . TRP A 1 91 ? 7.885 0.097 -14.069 1.00 77.94 91 TRP A C 1
ATOM 684 O O . TRP A 1 91 ? 8.988 -0.413 -13.917 1.00 77.94 91 TRP A O 1
ATOM 694 N N . GLY A 1 92 ? 6.866 -0.497 -14.683 1.00 60.34 92 GLY A N 1
ATOM 695 C CA . GLY A 1 92 ? 6.981 -1.780 -15.348 1.00 60.34 92 GLY A CA 1
ATOM 696 C C . GLY A 1 92 ? 7.066 -2.969 -14.398 1.00 60.34 92 GLY A C 1
ATOM 697 O O . GLY A 1 92 ? 7.245 -2.861 -13.189 1.00 60.34 92 GLY A O 1
ATOM 698 N N . THR A 1 93 ? 6.870 -4.125 -15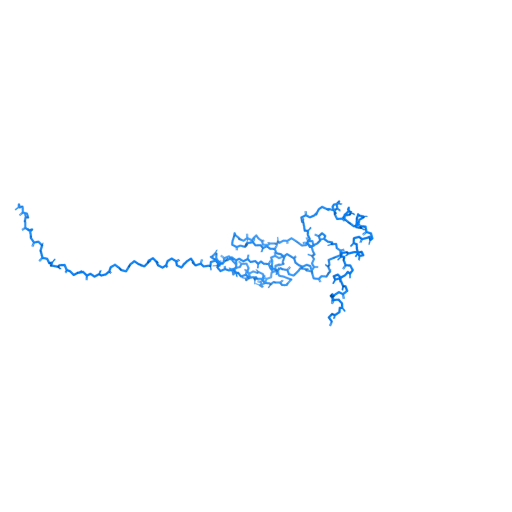.013 1.00 59.47 93 THR A N 1
ATOM 699 C CA . THR A 1 93 ? 7.106 -5.442 -14.437 1.00 59.47 93 THR A CA 1
ATOM 700 C C . THR A 1 93 ? 8.248 -6.020 -15.256 1.00 59.47 93 THR A C 1
ATOM 702 O O . THR A 1 93 ? 7.999 -6.782 -16.197 1.00 59.47 93 THR A O 1
ATOM 705 N N . GLU A 1 94 ? 9.476 -5.543 -15.036 1.00 58.09 94 GLU A N 1
ATOM 706 C CA . GLU A 1 94 ? 10.623 -6.016 -15.828 1.00 58.09 94 GLU A CA 1
ATOM 707 C C . GLU A 1 94 ? 10.765 -7.535 -15.676 1.00 58.09 94 GLU A C 1
ATOM 709 O O . GLU A 1 94 ? 11.082 -8.254 -16.629 1.00 58.09 94 GLU A O 1
ATOM 714 N N . GLU A 1 95 ? 10.384 -8.051 -14.507 1.00 60.31 95 GLU A N 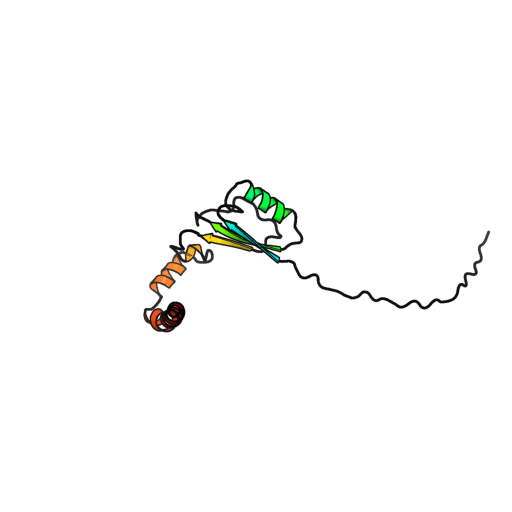1
ATOM 715 C CA . GLU A 1 95 ? 10.293 -9.472 -14.232 1.00 60.31 95 GLU A CA 1
ATOM 716 C C . GLU A 1 95 ? 8.905 -9.897 -13.729 1.00 60.31 95 GLU A C 1
ATOM 718 O O . GLU A 1 95 ? 8.290 -9.269 -12.873 1.00 60.31 95 GLU A O 1
ATOM 723 N N . VAL A 1 96 ? 8.429 -11.063 -14.190 1.00 61.22 96 VAL A N 1
ATOM 724 C CA . VAL A 1 96 ? 7.165 -11.692 -13.727 1.00 61.22 96 VAL A CA 1
ATOM 725 C C . VAL A 1 96 ? 7.155 -11.902 -12.202 1.00 61.22 96 VAL A C 1
ATOM 727 O O . VAL A 1 96 ? 6.099 -11.940 -11.571 1.00 61.22 96 VAL A O 1
ATOM 730 N N . LEU A 1 97 ? 8.343 -12.008 -11.601 1.00 60.16 97 LEU A N 1
ATOM 731 C CA . LEU A 1 97 ? 8.562 -12.104 -10.155 1.00 60.16 97 LEU A CA 1
ATOM 732 C C . LEU A 1 97 ? 8.068 -10.883 -9.378 1.00 60.16 97 LEU A C 1
ATOM 734 O O . LEU A 1 97 ? 7.672 -11.027 -8.224 1.00 60.16 97 LEU A O 1
ATOM 738 N N . GLU A 1 98 ? 8.069 -9.706 -10.000 1.00 61.28 98 GLU A N 1
ATOM 739 C CA . GLU A 1 98 ? 7.657 -8.452 -9.365 1.00 61.28 98 GLU A CA 1
ATOM 740 C C . GLU A 1 98 ? 6.148 -8.433 -9.093 1.00 61.28 98 GLU A C 1
ATOM 742 O O . GLU A 1 98 ? 5.707 -7.865 -8.096 1.00 61.28 98 GLU A O 1
ATOM 747 N N . LEU A 1 99 ? 5.367 -9.143 -9.919 1.00 62.94 99 LEU A N 1
ATOM 748 C CA . LEU A 1 99 ? 3.930 -9.355 -9.728 1.00 62.94 99 LEU A CA 1
ATOM 749 C C . LEU A 1 99 ? 3.613 -10.633 -8.942 1.00 62.94 99 LEU A C 1
ATOM 751 O O . LEU A 1 99 ? 2.658 -10.674 -8.169 1.00 62.94 99 LEU A O 1
ATOM 755 N N . GLN A 1 100 ? 4.391 -11.700 -9.144 1.00 64.62 100 GLN A N 1
ATOM 756 C CA . GLN A 1 100 ? 4.181 -12.995 -8.496 1.00 64.62 100 GLN A CA 1
ATOM 757 C C . GLN A 1 100 ? 5.320 -13.327 -7.530 1.00 64.62 100 GLN A C 1
ATOM 759 O O . GLN A 1 100 ? 6.173 -14.171 -7.811 1.00 64.62 100 GLN A O 1
ATOM 764 N N . ARG A 1 101 ? 5.262 -12.739 -6.326 1.00 59.66 101 ARG A N 1
ATOM 765 C CA . ARG A 1 101 ? 6.220 -12.997 -5.229 1.00 59.66 101 ARG A CA 1
ATOM 766 C C . ARG A 1 101 ? 6.259 -14.459 -4.747 1.00 59.66 101 ARG A C 1
ATOM 768 O O . ARG A 1 101 ? 7.172 -14.838 -4.024 1.00 59.66 101 ARG A O 1
ATOM 775 N N . GLY A 1 102 ? 5.289 -15.290 -5.142 1.00 63.06 102 GLY A N 1
ATOM 776 C CA . GLY A 1 102 ? 5.250 -16.728 -4.838 1.00 63.06 102 GLY A CA 1
ATOM 777 C C . GLY A 1 102 ? 6.089 -17.608 -5.773 1.00 63.06 102 GLY A C 1
ATOM 778 O O . GLY A 1 102 ? 6.134 -18.824 -5.588 1.00 63.06 102 GLY A O 1
ATOM 779 N N . LEU A 1 103 ? 6.726 -17.031 -6.795 1.00 65.69 103 LEU A N 1
ATOM 780 C CA . LEU A 1 103 ? 7.577 -17.771 -7.720 1.00 65.69 103 LEU A CA 1
ATOM 781 C C . LEU A 1 103 ? 9.047 -17.660 -7.325 1.00 65.69 103 LEU A C 1
ATOM 783 O O . LEU A 1 103 ? 9.543 -16.604 -6.956 1.00 65.69 103 LEU A O 1
ATOM 787 N N . SER A 1 104 ? 9.775 -18.761 -7.457 1.00 71.62 104 SER A N 1
ATOM 788 C CA . SER A 1 104 ? 11.236 -18.749 -7.383 1.00 71.62 104 SER A CA 1
ATOM 789 C C . SER A 1 104 ? 11.850 -18.320 -8.720 1.00 71.62 104 SER A C 1
ATOM 791 O O . SER A 1 104 ? 11.311 -18.619 -9.790 1.00 71.62 104 SER A O 1
ATOM 793 N N . LEU A 1 105 ? 13.043 -17.712 -8.672 1.00 71.50 105 LEU A N 1
ATOM 794 C CA . LEU A 1 105 ? 13.846 -17.382 -9.862 1.00 71.50 105 LEU A CA 1
ATOM 795 C C . LEU A 1 105 ? 13.993 -18.583 -10.809 1.00 71.50 105 LEU A C 1
ATOM 797 O O . LEU A 1 105 ? 13.847 -18.445 -12.021 1.00 71.50 105 LEU A O 1
ATOM 801 N N . ARG A 1 106 ? 14.212 -19.787 -10.260 1.00 77.00 106 ARG A N 1
ATOM 802 C CA . ARG A 1 106 ? 14.299 -21.028 -11.048 1.00 77.00 106 ARG A CA 1
ATOM 803 C C . ARG A 1 106 ? 13.013 -21.322 -11.807 1.00 77.00 106 ARG A C 1
ATOM 805 O O . ARG A 1 106 ? 13.089 -21.658 -12.981 1.00 77.00 106 ARG A O 1
ATOM 812 N N . GLN A 1 107 ? 11.851 -21.183 -11.171 1.00 78.25 107 GLN A N 1
ATOM 813 C CA . GLN A 1 107 ? 10.563 -21.413 -11.831 1.00 78.25 107 GLN A CA 1
ATOM 814 C C . GLN A 1 107 ? 10.310 -20.391 -12.938 1.00 78.25 107 GLN A C 1
ATOM 816 O O . GLN A 1 107 ? 9.784 -20.753 -13.987 1.00 78.25 107 GLN A O 1
ATOM 821 N N . VAL A 1 108 ? 10.705 -19.132 -12.741 1.00 77.19 108 VAL A N 1
ATOM 822 C CA . VAL A 1 108 ? 10.569 -18.102 -13.780 1.00 77.19 108 VAL A CA 1
ATOM 823 C C . VAL A 1 108 ? 11.502 -18.371 -14.951 1.00 77.19 108 VAL A C 1
ATOM 825 O O . VAL A 1 108 ? 11.046 -18.397 -16.091 1.00 77.19 108 VAL A O 1
ATOM 828 N N . LEU A 1 109 ? 12.774 -18.674 -14.692 1.00 77.81 109 LEU A N 1
ATOM 829 C CA . LEU A 1 109 ? 13.731 -19.035 -15.737 1.00 77.81 109 LEU A CA 1
ATOM 830 C C . LEU A 1 109 ? 13.319 -20.310 -16.477 1.00 77.81 109 LEU A C 1
ATOM 832 O O . LEU A 1 109 ? 13.404 -20.360 -17.701 1.00 77.81 109 LEU A O 1
ATOM 836 N N . GLN A 1 110 ? 12.841 -21.326 -15.756 1.00 76.38 110 GLN A N 1
ATOM 837 C CA . GLN A 1 110 ? 12.343 -22.558 -16.355 1.00 76.38 110 GLN A CA 1
ATOM 838 C C . GLN A 1 110 ? 11.144 -22.262 -17.249 1.00 76.38 110 GLN A C 1
ATOM 840 O O . GLN A 1 110 ? 11.147 -22.686 -18.391 1.00 76.38 110 GLN A O 1
ATOM 845 N N . ARG A 1 111 ? 10.169 -21.458 -16.813 1.00 71.44 111 ARG A N 1
ATOM 846 C CA . ARG A 1 111 ? 9.037 -21.073 -17.671 1.00 71.44 111 ARG A CA 1
ATOM 847 C C . ARG A 1 111 ? 9.458 -20.229 -18.873 1.00 71.44 111 ARG A C 1
ATOM 849 O O . ARG A 1 111 ? 8.970 -20.493 -19.964 1.00 71.44 111 ARG A O 1
ATOM 856 N N . LYS A 1 112 ? 10.394 -19.284 -18.711 1.00 72.69 112 LYS A N 1
ATOM 857 C CA . LYS A 1 112 ? 10.943 -18.499 -19.833 1.00 72.69 112 LYS A CA 1
ATOM 858 C C . LYS A 1 112 ? 11.637 -19.400 -20.862 1.00 72.69 112 LYS A C 1
ATOM 860 O O . LYS A 1 112 ? 11.445 -19.214 -22.056 1.00 72.69 112 LYS A O 1
ATOM 865 N N . ARG A 1 113 ? 12.415 -20.395 -20.418 1.00 71.31 113 ARG A N 1
ATOM 866 C CA . ARG A 1 113 ? 13.134 -21.332 -21.307 1.00 71.31 113 ARG A CA 1
ATOM 867 C C . ARG A 1 113 ? 12.239 -22.426 -21.883 1.00 71.31 113 ARG A C 1
ATOM 869 O O . ARG A 1 113 ? 12.486 -22.891 -22.987 1.00 71.31 113 ARG A O 1
ATOM 876 N N . SER A 1 114 ? 11.239 -22.857 -21.124 1.00 67.75 114 SER A N 1
ATOM 877 C CA . SER A 1 114 ? 10.349 -23.961 -21.471 1.00 67.75 114 SER A CA 1
ATOM 878 C C . SER A 1 114 ? 9.076 -23.512 -22.166 1.00 67.75 114 SER A C 1
ATOM 880 O O . SER A 1 114 ? 8.308 -24.398 -22.504 1.00 67.75 114 SER A O 1
ATOM 882 N N . ALA A 1 115 ? 8.830 -22.210 -22.369 1.00 69.12 115 ALA A N 1
ATOM 883 C CA . ALA A 1 115 ? 7.725 -21.711 -23.186 1.00 69.12 115 ALA A CA 1
ATOM 884 C C . ALA A 1 115 ? 7.987 -22.092 -24.653 1.00 69.12 115 ALA A C 1
ATOM 886 O O . ALA A 1 115 ? 8.728 -21.388 -25.346 1.00 69.12 115 ALA A O 1
ATOM 887 N N . PRO A 1 116 ? 7.434 -23.214 -25.150 1.00 73.69 116 PRO A N 1
ATOM 888 C CA . PRO A 1 116 ? 7.708 -23.669 -26.498 1.00 73.69 116 PRO A CA 1
ATOM 889 C C . PRO A 1 116 ? 7.055 -22.675 -27.453 1.00 73.69 116 PRO A C 1
ATOM 891 O O . PRO A 1 116 ? 5.945 -22.193 -27.195 1.00 73.69 116 PRO A O 1
ATOM 894 N N . ALA A 1 117 ? 7.713 -22.393 -28.577 1.00 77.25 117 ALA A N 1
ATOM 895 C CA . ALA A 1 117 ? 7.174 -21.501 -29.601 1.00 77.25 117 ALA A CA 1
ATOM 896 C C . ALA A 1 117 ? 5.744 -21.900 -30.021 1.00 77.25 117 ALA A C 1
ATOM 898 O O . ALA A 1 117 ? 4.925 -21.039 -30.340 1.00 77.25 117 ALA A O 1
ATOM 899 N N . ASP A 1 118 ? 5.424 -23.191 -29.936 1.00 77.25 118 ASP A N 1
ATOM 900 C CA . ASP A 1 118 ? 4.108 -23.745 -30.239 1.00 77.25 118 ASP A CA 1
ATOM 901 C C . ASP A 1 118 ? 3.025 -23.317 -29.245 1.00 77.25 118 ASP A C 1
ATOM 903 O O . ASP A 1 118 ? 1.911 -23.007 -29.662 1.00 77.25 118 ASP A O 1
ATOM 907 N N . VAL A 1 119 ? 3.329 -23.218 -27.946 1.00 81.81 119 VAL A N 1
ATOM 908 C CA . VAL A 1 119 ? 2.372 -22.734 -26.931 1.00 81.81 119 VAL A CA 1
ATOM 909 C C . VAL A 1 119 ? 2.118 -21.244 -27.116 1.00 81.81 119 VAL A C 1
ATOM 911 O O . VAL A 1 119 ? 0.973 -20.802 -27.075 1.00 81.81 119 VAL A O 1
ATOM 914 N N . ILE A 1 120 ? 3.164 -20.465 -27.411 1.00 83.25 120 ILE A N 1
ATOM 915 C CA . ILE A 1 120 ? 3.013 -19.038 -27.723 1.00 83.25 120 ILE A CA 1
ATOM 916 C C . ILE A 1 120 ? 2.110 -18.871 -28.953 1.00 83.25 120 ILE A C 1
ATOM 918 O O . ILE A 1 120 ? 1.173 -18.074 -28.939 1.00 83.25 120 ILE A O 1
ATOM 922 N N . ARG A 1 121 ? 2.343 -19.660 -30.008 1.00 83.31 121 ARG A N 1
ATOM 923 C CA . ARG A 1 121 ? 1.567 -19.587 -31.252 1.00 83.31 121 ARG A CA 1
ATOM 924 C C . ARG A 1 121 ? 0.122 -20.053 -31.102 1.00 83.31 121 ARG A C 1
ATOM 926 O O . ARG A 1 121 ? -0.758 -19.435 -31.693 1.00 83.31 121 ARG A O 1
ATOM 933 N N . SER A 1 122 ? -0.117 -21.124 -30.349 1.00 85.75 122 SER A N 1
ATOM 934 C CA . SER A 1 122 ? -1.441 -21.750 -30.234 1.00 85.75 122 SER A CA 1
ATOM 935 C C . SER A 1 122 ? -2.312 -21.160 -29.129 1.00 85.75 122 SER A C 1
ATOM 937 O O . SER A 1 122 ? -3.527 -21.137 -29.286 1.00 85.75 122 SER A O 1
ATOM 939 N N . GLN A 1 123 ? -1.724 -20.662 -28.037 1.00 85.38 123 GLN A N 1
ATOM 940 C CA . GLN A 1 123 ? -2.478 -20.206 -26.862 1.00 85.38 123 GLN A CA 1
ATOM 941 C C . GLN A 1 123 ? -2.398 -18.690 -26.658 1.00 85.38 123 GLN A C 1
ATOM 943 O O . GLN A 1 123 ? -3.416 -18.051 -26.398 1.00 85.38 123 GLN A O 1
ATOM 948 N N . PHE A 1 124 ? -1.211 -18.087 -26.803 1.00 88.06 124 PHE A N 1
ATOM 949 C CA . PHE A 1 124 ? -1.034 -16.653 -26.543 1.00 88.06 124 PHE A CA 1
ATOM 950 C C . PHE A 1 124 ? -1.444 -15.778 -27.735 1.00 88.06 124 PHE A C 1
ATOM 952 O O . PHE A 1 124 ? -2.245 -14.857 -27.572 1.00 88.06 124 PHE A O 1
ATOM 959 N N . LEU A 1 125 ? -0.932 -16.063 -28.940 1.00 90.00 125 LEU A N 1
ATOM 960 C CA . LEU A 1 125 ? -1.185 -15.231 -30.125 1.00 90.00 125 LEU A CA 1
ATOM 961 C C . LEU A 1 125 ? -2.675 -15.040 -30.457 1.00 90.00 125 LEU A C 1
ATOM 963 O O . LEU A 1 125 ? -3.027 -13.924 -30.837 1.00 90.00 125 LEU A O 1
ATOM 967 N N . PRO A 1 126 ? -3.565 -16.045 -30.336 1.00 92.44 126 PRO A N 1
ATOM 968 C CA . PRO A 1 126 ? -4.990 -15.837 -30.593 1.00 92.44 126 PRO A CA 1
ATOM 969 C C . PRO A 1 126 ? -5.608 -14.824 -29.625 1.00 92.44 126 PRO A C 1
ATOM 971 O O . PRO A 1 126 ? -6.235 -13.863 -30.065 1.00 92.44 126 PRO A O 1
ATOM 974 N N . SER A 1 127 ? -5.355 -14.988 -28.325 1.00 88.56 127 SER A N 1
ATOM 975 C CA . SER A 1 127 ? -5.838 -14.085 -27.275 1.00 88.56 127 SER A CA 1
ATOM 976 C C . SER A 1 127 ? -5.290 -12.667 -27.459 1.00 88.56 127 SER A C 1
ATOM 978 O O . SER A 1 127 ? -6.033 -11.691 -27.390 1.00 88.56 127 SER A O 1
ATOM 980 N N . PHE A 1 128 ? -4.002 -12.545 -27.787 1.00 88.81 128 PHE A N 1
ATOM 981 C CA . PHE A 1 128 ? -3.362 -11.254 -28.029 1.00 88.81 128 PHE A CA 1
ATOM 982 C C . PHE A 1 128 ? -3.894 -10.554 -29.289 1.00 88.81 128 PHE A C 1
ATOM 984 O O . PHE A 1 128 ? -4.102 -9.344 -29.290 1.00 88.81 128 PHE A O 1
ATOM 991 N N . ARG A 1 129 ? -4.182 -11.306 -30.359 1.00 90.75 129 ARG A N 1
ATOM 992 C CA . ARG A 1 129 ? -4.812 -10.761 -31.574 1.00 90.75 129 ARG A CA 1
ATOM 993 C C . ARG A 1 129 ? -6.227 -10.252 -31.324 1.00 90.75 129 ARG A C 1
ATOM 995 O O . ARG A 1 129 ? -6.627 -9.303 -31.985 1.00 90.75 129 ARG A O 1
ATOM 1002 N N . ILE A 1 130 ? -6.981 -10.884 -30.425 1.00 91.31 130 ILE A N 1
ATOM 1003 C CA . ILE A 1 130 ? -8.302 -10.391 -30.010 1.00 91.31 130 ILE A CA 1
ATOM 1004 C C . ILE A 1 130 ? -8.142 -9.072 -29.252 1.00 91.31 130 ILE A C 1
ATOM 1006 O O . ILE A 1 130 ? -8.826 -8.109 -29.574 1.00 91.31 130 ILE A O 1
ATOM 1010 N N . PHE A 1 131 ? -7.198 -9.008 -28.311 1.00 89.31 131 PHE A N 1
ATOM 1011 C CA . PHE A 1 131 ? -6.916 -7.795 -27.543 1.00 89.31 131 PHE A CA 1
ATOM 1012 C C . PHE A 1 131 ? -6.527 -6.601 -28.431 1.00 89.31 131 PHE A C 1
ATOM 1014 O O . PHE A 1 131 ? -7.060 -5.512 -28.259 1.00 89.31 131 PHE A O 1
ATOM 1021 N N . LEU A 1 132 ? -5.652 -6.809 -29.419 1.00 90.56 132 LEU A N 1
ATOM 1022 C CA . LEU A 1 132 ? -5.225 -5.758 -30.355 1.00 90.56 132 LEU A CA 1
ATOM 1023 C C . LEU A 1 132 ? -6.278 -5.368 -31.407 1.00 90.56 132 LEU A C 1
ATOM 1025 O O . LEU A 1 132 ? -6.008 -4.499 -32.230 1.00 90.56 132 LEU A O 1
ATOM 1029 N N . ARG A 1 133 ? -7.427 -6.050 -31.449 1.00 81.62 133 ARG A N 1
ATOM 1030 C CA . ARG A 1 133 ? -8.549 -5.724 -32.345 1.00 81.62 133 ARG A CA 1
ATOM 1031 C C . ARG A 1 133 ? -9.634 -4.874 -31.672 1.00 81.62 133 ARG A C 1
ATOM 1033 O O . ARG A 1 133 ? -10.678 -4.673 -32.291 1.00 81.62 133 ARG A O 1
ATOM 1040 N N . LEU A 1 134 ? -9.396 -4.413 -30.442 1.00 53.50 134 LEU A N 1
ATOM 1041 C CA . LEU A 1 134 ? -10.050 -3.215 -29.902 1.00 53.50 134 LEU A CA 1
ATOM 1042 C C . LEU A 1 134 ? -9.660 -1.992 -30.741 1.00 53.50 134 LEU A C 1
ATOM 1044 O O . LEU A 1 134 ? -10.551 -1.144 -30.954 1.00 53.50 134 LEU A O 1
#

pLDDT: mean 78.7, std 20.57, range [32.66, 98.44]